Protein AF-A0A929ZW07-F1 (afdb_monomer)

Secondary structure (DSSP, 8-state):
--HHHHHHHHHHHHHHHHHHHHHHHHHHHHHHHHHHHHHTHHHHHHHHHHH------------HHHHHHHHHHHHHHHHHHHT-TT-S------TTT-

Solvent-accessible surface area (backbone atoms only — not comparable to full-atom values): 6110 Å² total; per-residue (Å²): 142,59,69,68,60,55,54,50,51,52,51,51,55,50,53,50,54,52,52,52,48,54,52,51,51,52,52,51,49,51,52,50,52,51,50,55,45,62,77,45,39,64,64,55,52,49,56,56,60,72,70,65,83,82,88,85,82,81,83,84,68,90,47,80,85,49,42,65,54,49,53,52,51,52,52,51,51,51,50,58,53,59,70,36,92,89,48,91,78,80,82,91,77,52,87,89,75,109

Mean predicted aligned error: 11.95 Å

Structure (mmCIF, N/CA/C/O backbone):
data_AF-A0A929ZW07-F1
#
_entry.id   AF-A0A929ZW07-F1
#
loop_
_atom_site.group_PDB
_atom_site.id
_atom_site.type_symbol
_atom_site.label_atom_id
_atom_site.label_alt_id
_atom_site.label_comp_id
_atom_site.label_asym_id
_atom_site.label_entity_id
_atom_site.label_seq_id
_atom_site.pdbx_PDB_ins_code
_atom_site.Cartn_x
_atom_site.Cartn_y
_atom_site.Cartn_z
_atom_site.occupancy
_atom_site.B_iso_or_equiv
_atom_site.auth_seq_id
_atom_site.auth_comp_id
_atom_site.auth_asym_id
_atom_site.auth_atom_id
_atom_site.pdbx_PDB_model_num
ATOM 1 N N . MET A 1 1 ? 30.581 4.029 -61.299 1.00 54.31 1 MET A N 1
ATOM 2 C CA . MET A 1 1 ? 29.208 3.627 -60.915 1.00 54.31 1 MET A CA 1
ATOM 3 C C . MET A 1 1 ? 29.195 2.745 -59.648 1.00 54.31 1 MET A C 1
ATOM 5 O O . MET A 1 1 ? 28.336 1.890 -59.525 1.00 54.31 1 MET A O 1
ATOM 9 N N . ALA A 1 2 ? 30.128 2.951 -58.698 1.00 60.41 2 ALA A N 1
ATOM 10 C CA . ALA A 1 2 ? 30.254 2.152 -57.463 1.00 60.41 2 ALA A CA 1
ATOM 11 C C . ALA A 1 2 ? 29.970 2.959 -56.174 1.00 60.41 2 ALA A C 1
ATOM 13 O O . ALA A 1 2 ? 29.491 2.405 -55.194 1.00 60.41 2 ALA A O 1
ATOM 14 N N . HIS A 1 3 ? 30.158 4.286 -56.200 1.00 58.62 3 HIS A N 1
ATOM 15 C CA . HIS A 1 3 ? 29.985 5.152 -55.024 1.00 58.62 3 HIS A CA 1
ATOM 16 C C . HIS A 1 3 ? 28.571 5.142 -54.407 1.00 58.62 3 HIS A C 1
ATOM 18 O O . HIS A 1 3 ? 28.435 5.282 -53.195 1.00 58.62 3 HIS A O 1
ATOM 24 N N . SER A 1 4 ? 27.511 4.941 -55.200 1.00 64.56 4 SER A N 1
ATOM 25 C CA . SER A 1 4 ? 26.128 4.966 -54.695 1.00 64.56 4 SER A CA 1
ATOM 26 C C . SER A 1 4 ? 25.761 3.743 -53.847 1.00 64.56 4 SER A C 1
ATOM 28 O O . SER A 1 4 ? 24.952 3.860 -52.926 1.00 64.56 4 SER A O 1
ATOM 30 N N . ILE A 1 5 ? 26.357 2.581 -54.130 1.00 67.44 5 ILE A N 1
ATOM 31 C CA . ILE A 1 5 ? 26.091 1.325 -53.413 1.00 67.44 5 ILE A CA 1
ATOM 32 C C . ILE A 1 5 ? 26.772 1.354 -52.040 1.00 67.44 5 ILE A C 1
ATOM 34 O O . ILE A 1 5 ? 26.163 0.965 -51.040 1.00 67.44 5 ILE A O 1
ATOM 38 N N . ASP A 1 6 ? 27.991 1.889 -51.967 1.00 67.75 6 ASP A N 1
ATOM 39 C CA . ASP A 1 6 ? 28.727 2.051 -50.710 1.00 67.75 6 ASP A CA 1
ATOM 40 C C . ASP A 1 6 ? 28.055 3.068 -49.779 1.00 67.75 6 ASP A C 1
ATOM 42 O O . ASP A 1 6 ? 27.910 2.819 -48.579 1.00 67.75 6 ASP A O 1
ATOM 46 N N . ASP A 1 7 ? 27.561 4.186 -50.319 1.00 67.62 7 ASP A N 1
ATOM 47 C CA . ASP A 1 7 ? 26.808 5.181 -49.546 1.00 67.62 7 ASP A CA 1
ATOM 48 C C . ASP A 1 7 ? 25.457 4.636 -49.046 1.00 67.62 7 ASP A C 1
ATOM 50 O O . ASP A 1 7 ? 25.056 4.912 -47.908 1.00 67.62 7 ASP A O 1
ATOM 54 N N . PHE A 1 8 ? 24.769 3.824 -49.857 1.00 68.56 8 PHE A N 1
ATOM 55 C CA . PHE A 1 8 ? 23.529 3.146 -49.468 1.00 68.56 8 PHE A CA 1
ATOM 56 C C . PHE A 1 8 ? 23.768 2.115 -48.354 1.00 68.56 8 PHE A C 1
ATOM 58 O O . PHE A 1 8 ? 23.068 2.122 -47.335 1.00 68.56 8 PHE A O 1
ATOM 65 N N . ASN A 1 9 ? 24.810 1.289 -48.481 1.00 67.06 9 ASN A N 1
ATOM 66 C CA . ASN A 1 9 ? 25.204 0.336 -47.443 1.00 67.06 9 ASN A CA 1
ATOM 67 C C . ASN A 1 9 ? 25.641 1.041 -46.149 1.00 67.06 9 ASN A C 1
ATOM 69 O O . ASN A 1 9 ? 25.244 0.616 -45.062 1.00 67.06 9 ASN A O 1
ATOM 73 N N . ARG A 1 10 ? 26.366 2.166 -46.235 1.00 65.31 10 ARG A N 1
ATOM 74 C CA . ARG A 1 10 ? 26.777 2.962 -45.064 1.00 65.31 10 ARG A CA 1
ATOM 75 C C . ARG A 1 10 ? 25.583 3.570 -44.321 1.00 65.31 10 ARG A C 1
ATOM 77 O O . ARG A 1 10 ? 25.576 3.581 -43.090 1.00 65.31 10 ARG A O 1
ATOM 84 N N . ARG A 1 11 ? 24.548 4.040 -45.030 1.00 66.50 11 ARG A N 1
ATOM 85 C CA . ARG A 1 11 ? 23.292 4.519 -44.410 1.00 66.50 11 ARG A CA 1
ATOM 86 C C . ARG A 1 11 ? 22.522 3.390 -43.727 1.00 66.50 11 ARG A C 1
ATOM 88 O O . ARG A 1 11 ? 22.104 3.567 -42.586 1.00 66.50 11 ARG A O 1
ATOM 95 N N . ARG A 1 12 ? 22.412 2.227 -44.376 1.00 69.25 12 ARG A N 1
ATOM 96 C CA . ARG A 1 12 ? 21.747 1.032 -43.828 1.00 69.25 12 ARG A CA 1
ATOM 97 C C . ARG A 1 12 ? 22.438 0.492 -42.569 1.00 69.25 12 ARG A C 1
ATOM 99 O O . ARG A 1 12 ? 21.772 0.126 -41.604 1.00 69.25 12 ARG A O 1
ATOM 106 N N . LEU A 1 13 ? 23.772 0.491 -42.541 1.00 63.66 13 LEU A N 1
ATOM 107 C CA . LEU A 1 13 ? 24.549 0.067 -41.369 1.00 63.66 13 LEU A CA 1
ATOM 108 C C . LEU A 1 13 ? 24.372 1.028 -40.180 1.00 63.66 13 LEU A C 1
ATOM 110 O O . LEU A 1 13 ? 24.231 0.585 -39.041 1.00 63.66 13 LEU A O 1
ATOM 114 N N . ARG A 1 14 ? 24.308 2.344 -40.429 1.00 65.56 14 ARG A N 1
ATOM 115 C CA . ARG A 1 14 ? 24.037 3.339 -39.374 1.00 65.56 14 ARG A CA 1
ATOM 116 C C . ARG A 1 14 ? 22.600 3.252 -38.857 1.00 65.56 14 ARG A C 1
ATOM 118 O O . ARG A 1 14 ? 22.412 3.297 -37.645 1.00 65.56 14 ARG A O 1
ATOM 125 N N . SER A 1 15 ? 21.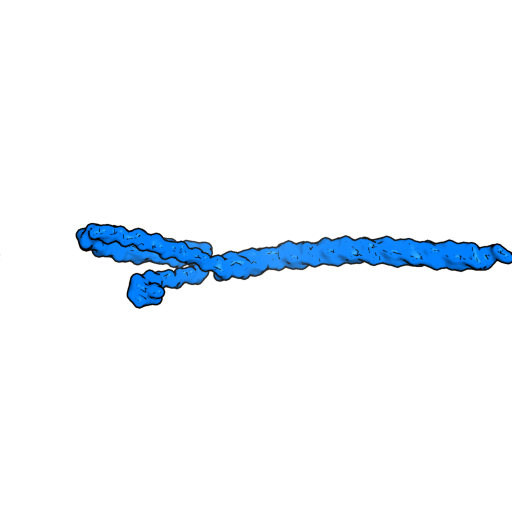604 3.081 -39.731 1.00 69.19 15 SER A N 1
ATOM 126 C CA . SER A 1 15 ? 20.203 2.937 -39.305 1.00 69.19 15 SER A CA 1
ATOM 127 C C . SER A 1 15 ? 19.977 1.665 -38.483 1.00 69.19 15 SER A C 1
ATOM 129 O O . SER A 1 15 ? 19.234 1.696 -37.503 1.00 69.19 15 SER A O 1
ATOM 131 N N . SER A 1 16 ? 20.660 0.568 -38.829 1.00 74.81 16 SER A N 1
ATOM 132 C CA . SER A 1 16 ? 20.599 -0.686 -38.071 1.00 74.81 16 SER A CA 1
ATOM 133 C C . SER A 1 16 ? 21.146 -0.513 -36.653 1.00 74.81 16 SER A C 1
ATOM 135 O O . SER A 1 16 ? 20.466 -0.857 -35.692 1.00 74.81 16 SER A O 1
ATOM 137 N N . ASN A 1 17 ? 22.333 0.084 -36.502 1.00 83.31 17 ASN A N 1
ATOM 138 C CA . ASN A 1 17 ? 22.927 0.305 -35.180 1.00 83.31 17 ASN A CA 1
ATOM 139 C C . ASN A 1 17 ? 22.092 1.264 -34.320 1.00 83.31 17 ASN A C 1
ATOM 141 O O . ASN A 1 17 ? 21.909 1.008 -33.135 1.00 83.31 17 ASN A O 1
ATOM 145 N N . ILE A 1 18 ? 21.527 2.325 -34.908 1.00 87.81 18 ILE A N 1
ATOM 146 C CA . ILE A 1 18 ? 20.629 3.244 -34.186 1.00 87.81 18 ILE A CA 1
ATOM 147 C C . ILE A 1 18 ? 19.385 2.501 -33.683 1.00 87.81 18 ILE A C 1
ATOM 149 O O . ILE A 1 18 ? 19.013 2.653 -32.524 1.00 87.81 18 ILE A O 1
ATOM 153 N N . THR A 1 19 ? 18.774 1.658 -34.519 1.00 88.56 19 THR A N 1
ATOM 154 C CA . THR A 1 19 ? 17.577 0.888 -34.137 1.00 88.56 19 THR A CA 1
ATOM 155 C C . THR A 1 19 ? 17.879 -0.091 -33.001 1.00 88.56 19 THR A C 1
ATOM 157 O O . THR A 1 19 ? 17.109 -0.191 -32.047 1.00 88.56 19 THR A O 1
ATOM 160 N N . VAL A 1 20 ? 19.033 -0.766 -33.057 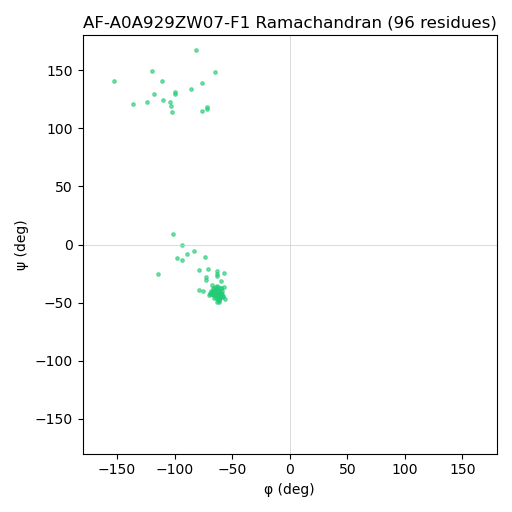1.00 91.38 20 VAL A N 1
ATOM 161 C CA . VAL A 1 20 ? 19.491 -1.670 -31.990 1.00 91.38 20 VAL A CA 1
ATOM 162 C C . VAL A 1 20 ? 19.721 -0.910 -30.681 1.00 91.38 20 VAL A C 1
ATOM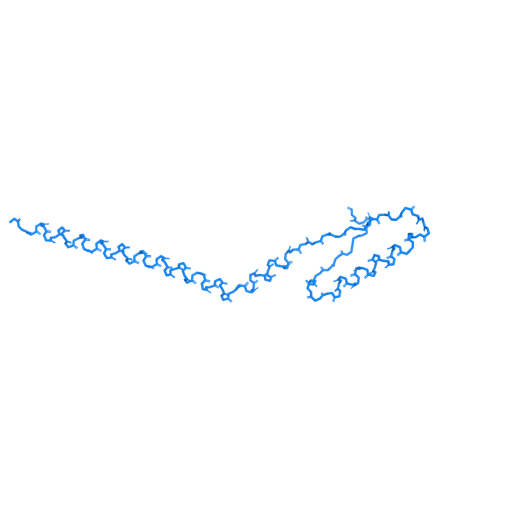 164 O O . VAL A 1 20 ? 19.258 -1.356 -29.633 1.00 91.38 20 VAL A O 1
ATOM 167 N N . VAL A 1 21 ? 20.370 0.258 -30.727 1.00 93.50 21 VAL A N 1
ATOM 168 C CA . VAL A 1 21 ? 20.590 1.096 -29.536 1.00 93.50 21 VAL A CA 1
ATOM 169 C C . VA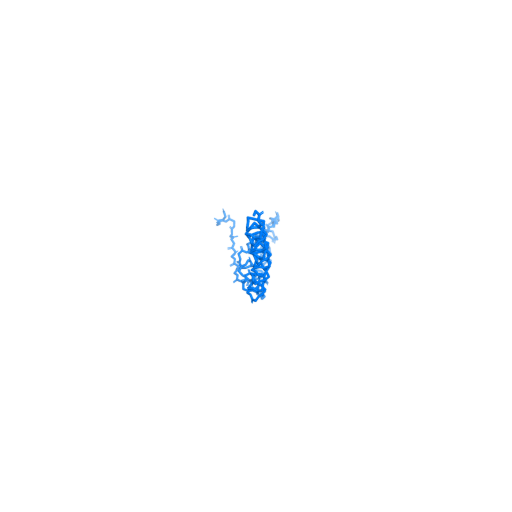L A 1 21 ? 19.263 1.533 -28.925 1.00 93.50 21 VAL A C 1
ATOM 171 O O . VAL A 1 21 ? 19.075 1.354 -27.727 1.00 93.50 21 VAL A O 1
ATOM 174 N N . VAL A 1 22 ? 18.315 2.022 -29.731 1.00 94.19 22 VAL A N 1
ATOM 175 C CA . VAL A 1 22 ? 16.982 2.422 -29.247 1.00 94.19 22 VAL A CA 1
ATOM 176 C C . VAL A 1 22 ? 16.266 1.250 -28.571 1.00 94.19 22 VAL A C 1
ATOM 178 O O . VAL A 1 22 ? 15.694 1.423 -27.495 1.00 94.19 22 VAL A O 1
ATOM 181 N N . SER A 1 23 ? 16.346 0.049 -29.150 1.00 94.44 23 SER A N 1
ATOM 182 C CA . SER A 1 23 ? 15.752 -1.155 -28.561 1.00 94.44 23 SER A CA 1
ATOM 183 C C . SER A 1 23 ? 16.364 -1.494 -27.199 1.00 94.44 23 SER A C 1
ATOM 185 O O . SER A 1 23 ? 15.630 -1.745 -26.246 1.00 94.44 23 SER A O 1
ATOM 187 N N . ILE A 1 24 ? 17.696 -1.494 -27.081 1.00 95.69 24 ILE A N 1
ATOM 188 C CA . ILE A 1 24 ? 18.382 -1.800 -25.816 1.00 95.69 24 ILE A CA 1
ATOM 189 C C . ILE A 1 24 ? 18.099 -0.708 -24.781 1.00 95.69 24 ILE A C 1
ATOM 191 O O . ILE A 1 24 ? 17.800 -1.021 -23.632 1.00 95.69 24 ILE A O 1
ATOM 195 N N . SER A 1 25 ? 18.135 0.566 -25.179 1.00 96.75 25 SER A N 1
ATOM 196 C CA . SER A 1 25 ? 17.809 1.691 -24.301 1.00 96.75 25 SER A CA 1
ATOM 197 C C . SER A 1 25 ? 16.393 1.593 -23.749 1.00 96.75 25 SER A C 1
ATOM 199 O O . SER A 1 25 ? 16.201 1.850 -22.566 1.00 96.75 25 SER A O 1
ATOM 201 N N . LEU A 1 26 ? 15.414 1.179 -24.558 1.00 96.44 26 LEU A N 1
ATOM 202 C CA . LEU A 1 26 ? 14.041 0.991 -24.092 1.00 96.44 26 LEU A CA 1
ATOM 203 C C . LEU A 1 26 ? 13.943 -0.136 -23.056 1.00 96.44 26 LEU A C 1
ATOM 205 O O . LEU A 1 26 ? 13.302 0.033 -22.020 1.00 96.44 26 LEU A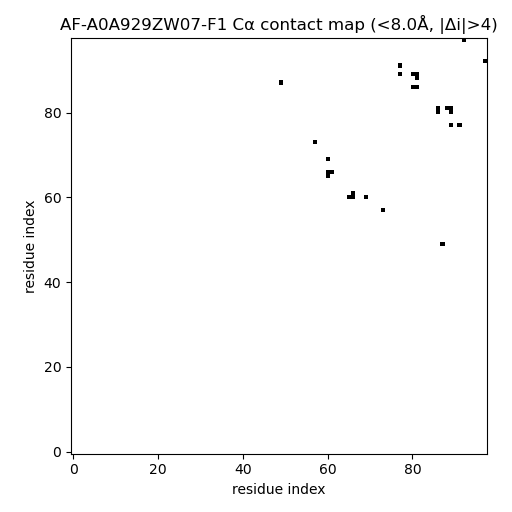 O 1
ATOM 209 N N . VAL A 1 27 ? 14.617 -1.262 -23.300 1.00 97.62 27 VAL A N 1
ATOM 210 C CA . VAL A 1 27 ? 14.672 -2.374 -22.339 1.00 97.62 27 VAL A CA 1
ATOM 211 C C . VAL A 1 27 ? 15.331 -1.927 -21.033 1.00 97.62 27 VAL A C 1
ATOM 213 O O . VAL A 1 27 ? 14.762 -2.124 -19.962 1.00 97.62 27 VAL A O 1
ATOM 216 N N . LEU A 1 28 ? 16.494 -1.276 -21.105 1.00 97.44 28 LEU A N 1
ATOM 217 C CA . LEU A 1 28 ? 17.205 -0.773 -19.927 1.00 97.44 28 LEU A CA 1
ATOM 218 C C . LEU A 1 28 ? 16.405 0.297 -19.180 1.00 97.44 28 LEU A C 1
ATOM 220 O O . LEU A 1 28 ? 16.431 0.326 -17.953 1.00 97.44 28 LEU A O 1
ATOM 224 N N . PHE A 1 29 ? 15.666 1.143 -19.897 1.00 97.31 29 PHE A N 1
ATOM 225 C CA . PHE A 1 29 ? 14.767 2.125 -19.301 1.00 97.31 29 PHE A CA 1
ATOM 226 C C . PHE A 1 29 ? 13.666 1.447 -18.481 1.00 97.31 29 PHE A C 1
ATOM 228 O O . PHE A 1 29 ? 13.456 1.813 -17.325 1.00 97.31 29 PHE A O 1
ATOM 235 N N . LEU A 1 30 ? 13.010 0.422 -19.037 1.00 97.19 30 LEU A N 1
ATOM 236 C CA . LEU A 1 30 ? 12.000 -0.349 -18.310 1.00 97.19 30 LEU A CA 1
ATOM 237 C C . LEU A 1 30 ? 12.602 -1.037 -17.082 1.00 97.19 30 LEU A C 1
ATOM 239 O O . LEU A 1 30 ? 12.041 -0.933 -15.995 1.00 97.19 30 LEU A O 1
ATOM 243 N N . VAL A 1 31 ? 13.765 -1.679 -17.221 1.00 97.31 31 VAL A N 1
ATOM 244 C CA . VAL A 1 31 ? 14.470 -2.311 -16.092 1.00 97.31 31 VAL A CA 1
ATOM 245 C C . VAL A 1 31 ? 14.819 -1.285 -15.009 1.00 97.31 31 VAL A C 1
ATOM 247 O O . VAL A 1 31 ? 14.607 -1.551 -13.828 1.00 97.31 31 VAL A O 1
ATOM 250 N N . GLY A 1 32 ? 15.292 -0.097 -15.389 1.00 96.19 32 GLY A N 1
ATOM 251 C CA . GLY A 1 32 ? 15.563 0.996 -14.456 1.00 96.19 32 GLY A CA 1
ATOM 252 C C . GLY A 1 32 ? 14.305 1.468 -13.727 1.00 96.19 32 GLY A C 1
ATOM 253 O O . GLY A 1 32 ? 14.330 1.650 -12.511 1.00 96.19 32 GLY A O 1
ATOM 254 N N . LEU A 1 33 ? 13.184 1.592 -14.442 1.00 95.62 33 LEU A N 1
ATOM 255 C CA . LEU A 1 33 ? 11.893 1.957 -13.862 1.00 95.62 33 LEU A CA 1
ATOM 256 C C . LEU A 1 33 ? 11.394 0.894 -12.873 1.00 95.62 33 LEU A C 1
ATOM 258 O O . LEU A 1 33 ? 10.981 1.236 -11.766 1.00 95.62 33 LEU A O 1
ATOM 262 N N . PHE A 1 34 ? 11.517 -0.392 -13.213 1.00 93.94 34 PHE A N 1
ATOM 263 C CA . PHE A 1 34 ? 11.254 -1.484 -12.273 1.00 93.94 34 PHE A CA 1
ATOM 264 C C . PHE A 1 34 ? 12.182 -1.429 -11.054 1.00 93.94 34 PHE A C 1
ATOM 266 O O . PHE A 1 34 ? 11.713 -1.598 -9.931 1.00 93.94 34 PHE A O 1
ATOM 273 N N . GLY A 1 35 ? 13.469 -1.123 -11.239 1.00 94.31 35 GLY A N 1
ATOM 274 C CA . GLY A 1 35 ? 14.417 -0.924 -10.141 1.00 94.31 35 GLY A CA 1
ATOM 275 C C . GLY A 1 35 ? 13.983 0.186 -9.178 1.00 94.31 35 GLY A C 1
ATOM 276 O O . GLY A 1 35 ? 13.983 -0.016 -7.965 1.00 94.31 35 GLY A O 1
ATOM 277 N N . LEU A 1 36 ? 13.532 1.332 -9.703 1.00 92.38 36 LEU A N 1
ATOM 278 C CA . LEU A 1 36 ? 13.011 2.439 -8.892 1.00 92.38 36 LEU A CA 1
ATOM 279 C C . LEU A 1 36 ? 11.755 2.050 -8.104 1.00 92.38 36 LEU A C 1
ATOM 281 O O . LEU A 1 36 ? 11.635 2.415 -6.930 1.00 92.38 36 LEU A O 1
ATOM 285 N N . ILE A 1 37 ? 10.842 1.305 -8.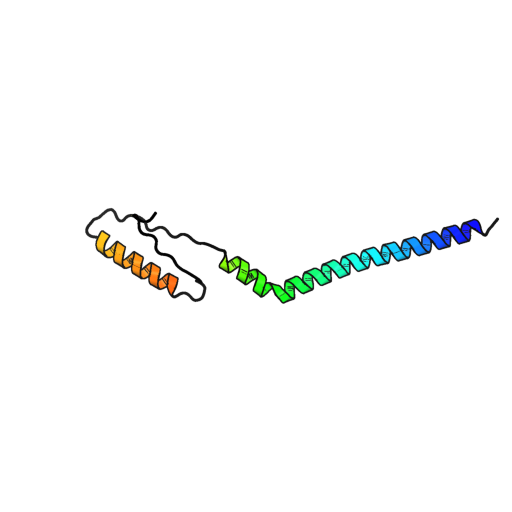737 1.00 90.56 37 ILE A N 1
ATOM 286 C CA . ILE A 1 37 ? 9.634 0.789 -8.084 1.00 90.56 37 ILE A CA 1
ATOM 287 C C . ILE A 1 37 ? 10.020 -0.159 -6.953 1.00 90.56 37 ILE A C 1
ATOM 289 O O . ILE A 1 37 ? 9.508 0.006 -5.855 1.00 90.56 37 ILE A O 1
ATOM 293 N N . LEU A 1 38 ? 10.939 -1.101 -7.180 1.00 90.75 38 LEU A N 1
ATOM 294 C CA . LEU A 1 38 ? 11.376 -2.055 -6.156 1.00 90.75 38 LEU A CA 1
ATOM 295 C C . LEU A 1 38 ? 12.023 -1.360 -4.953 1.00 90.75 38 LEU A C 1
ATOM 297 O O . LEU A 1 38 ? 11.680 -1.678 -3.817 1.00 90.75 38 LEU A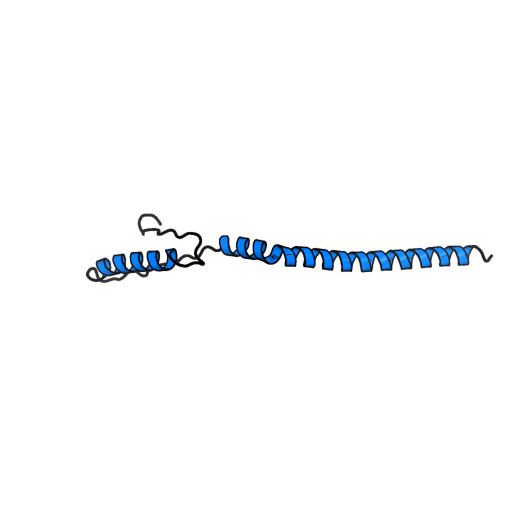 O 1
ATOM 301 N N . ILE A 1 39 ? 12.891 -0.368 -5.186 1.00 91.19 39 ILE A N 1
ATOM 302 C CA . ILE A 1 39 ? 13.519 0.423 -4.111 1.00 91.19 39 ILE A CA 1
ATOM 303 C C . ILE A 1 39 ? 12.462 1.148 -3.263 1.00 91.19 39 ILE A C 1
ATOM 305 O O . ILE A 1 39 ? 12.602 1.247 -2.046 1.00 91.19 39 ILE A O 1
ATOM 309 N N . ASN A 1 40 ? 11.386 1.636 -3.888 1.00 88.69 40 ASN A N 1
ATOM 310 C CA . ASN A 1 40 ? 10.324 2.390 -3.214 1.00 88.69 40 ASN A CA 1
ATOM 311 C C . ASN A 1 40 ? 9.061 1.558 -2.924 1.00 88.69 40 ASN A C 1
ATOM 313 O O . ASN A 1 40 ? 8.043 2.115 -2.501 1.00 88.69 40 ASN A O 1
ATOM 317 N N . ALA A 1 41 ? 9.107 0.238 -3.123 1.00 87.00 41 ALA A N 1
ATOM 318 C CA . ALA A 1 41 ? 7.921 -0.616 -3.113 1.00 87.00 41 ALA A CA 1
ATOM 319 C C . ALA A 1 41 ? 7.223 -0.609 -1.752 1.00 87.00 41 ALA A C 1
ATOM 321 O O . ALA A 1 41 ? 5.996 -0.591 -1.689 1.00 87.00 41 ALA A O 1
ATOM 322 N N . GLN A 1 42 ? 7.999 -0.552 -0.665 1.00 83.38 42 GLN A N 1
ATOM 323 C CA . GLN A 1 42 ? 7.466 -0.517 0.694 1.00 83.38 42 GLN A CA 1
ATOM 324 C C . GLN A 1 42 ? 6.598 0.725 0.927 1.00 83.38 42 GLN A C 1
ATOM 326 O O . GLN A 1 42 ? 5.457 0.607 1.359 1.00 83.38 42 GLN A O 1
ATOM 331 N N . LYS A 1 43 ? 7.089 1.911 0.544 1.00 83.81 43 LYS A N 1
ATOM 332 C CA . LYS A 1 43 ? 6.354 3.175 0.696 1.00 83.81 43 LYS A CA 1
ATOM 333 C C . LYS A 1 43 ? 5.061 3.184 -0.118 1.00 83.81 43 LYS A C 1
ATOM 335 O O . LYS A 1 43 ? 4.044 3.694 0.342 1.00 83.81 43 LYS A O 1
ATOM 340 N N . TYR A 1 44 ? 5.100 2.616 -1.322 1.00 82.31 44 TYR A N 1
ATOM 341 C CA . TYR A 1 44 ? 3.919 2.490 -2.171 1.00 82.31 44 TYR A CA 1
ATOM 342 C C . TYR A 1 44 ? 2.907 1.485 -1.597 1.00 82.31 44 TYR A C 1
ATOM 344 O O . TYR A 1 44 ? 1.711 1.763 -1.562 1.00 82.31 44 TYR A O 1
ATOM 352 N N . SER A 1 45 ? 3.390 0.350 -1.083 1.00 83.31 45 SER A N 1
ATOM 353 C CA . SER A 1 45 ? 2.559 -0.652 -0.409 1.00 83.31 45 SER A CA 1
ATOM 354 C C . SER A 1 45 ? 1.873 -0.074 0.825 1.00 83.31 45 SER A C 1
ATOM 356 O O . SER A 1 45 ? 0.672 -0.265 1.007 1.00 83.31 45 SER A O 1
ATOM 358 N N . ASP A 1 46 ? 2.616 0.664 1.646 1.00 84.56 46 ASP A N 1
ATOM 359 C CA . ASP A 1 46 ? 2.092 1.260 2.870 1.00 84.56 46 ASP A CA 1
ATOM 360 C C . ASP A 1 46 ? 1.081 2.367 2.554 1.00 84.56 46 ASP A C 1
ATOM 362 O O . ASP A 1 46 ? 0.012 2.389 3.156 1.00 84.56 46 ASP A O 1
ATOM 366 N N . TYR A 1 47 ? 1.328 3.196 1.532 1.00 85.88 47 TYR A N 1
ATOM 367 C CA . TYR A 1 47 ? 0.341 4.172 1.055 1.00 85.88 47 TYR A CA 1
ATOM 368 C C . TYR A 1 47 ? -0.991 3.512 0.670 1.00 85.88 47 TYR A C 1
ATOM 370 O O . TYR A 1 47 ? -2.046 3.971 1.101 1.00 85.88 47 TYR A O 1
ATOM 378 N N . ILE A 1 48 ? -0.957 2.413 -0.094 1.00 83.19 48 ILE A N 1
ATOM 379 C CA . ILE A 1 48 ? -2.180 1.692 -0.478 1.00 83.19 48 ILE A CA 1
ATOM 380 C C . ILE A 1 48 ? -2.883 1.115 0.755 1.00 83.19 48 ILE A C 1
ATOM 382 O O . ILE A 1 48 ? -4.094 1.279 0.894 1.00 83.19 48 ILE A O 1
ATOM 386 N N . LYS A 1 49 ? -2.141 0.470 1.665 1.00 83.25 49 LYS A N 1
ATOM 387 C CA . LYS A 1 49 ? -2.711 -0.118 2.889 1.00 83.25 49 LYS A CA 1
ATOM 388 C C . LYS A 1 49 ? -3.398 0.926 3.763 1.00 83.25 49 LYS A C 1
ATOM 390 O O . LYS A 1 49 ? -4.440 0.640 4.339 1.00 83.25 49 LYS A O 1
ATOM 395 N N . GLU A 1 50 ? -2.847 2.133 3.843 1.00 83.62 50 GLU A N 1
ATOM 396 C CA . GLU A 1 50 ? -3.427 3.218 4.636 1.00 83.62 50 GLU A CA 1
ATOM 397 C C . GLU A 1 50 ? -4.726 3.795 4.060 1.00 83.62 50 GLU A C 1
ATOM 399 O O . GLU A 1 50 ? -5.478 4.427 4.800 1.00 83.62 50 GLU A O 1
ATOM 404 N N . GLN A 1 51 ? -4.997 3.615 2.765 1.00 85.50 51 GLN A N 1
ATOM 405 C CA . GLN A 1 51 ? -6.237 4.078 2.130 1.00 85.50 51 GLN A CA 1
ATOM 406 C C . GLN A 1 51 ? -7.371 3.043 2.191 1.00 85.50 51 GLN A C 1
ATOM 408 O O . GLN A 1 51 ? -8.505 3.358 1.830 1.00 85.50 51 GLN A O 1
ATOM 413 N N . LEU A 1 52 ? -7.099 1.813 2.640 1.00 85.69 52 LEU A N 1
ATOM 414 C CA . LEU A 1 52 ? -8.127 0.785 2.780 1.00 85.69 52 LEU A CA 1
ATOM 415 C C . LEU A 1 52 ? -9.051 1.114 3.958 1.00 85.69 52 LEU A C 1
ATOM 417 O O . LEU A 1 52 ? -8.628 1.144 5.112 1.00 85.69 52 LEU A O 1
ATOM 421 N N . VAL A 1 53 ? -10.333 1.319 3.658 1.00 85.75 53 VAL A N 1
ATOM 422 C CA . VAL A 1 53 ? -11.390 1.507 4.656 1.00 85.75 53 VAL A CA 1
ATOM 423 C C . VAL A 1 53 ? -12.197 0.218 4.760 1.00 85.75 53 VAL A C 1
ATOM 425 O O . VAL A 1 53 ? -12.753 -0.251 3.769 1.00 85.75 53 VAL A O 1
ATOM 428 N N . VAL A 1 54 ? -12.268 -0.347 5.964 1.00 86.25 54 VAL A N 1
ATOM 429 C CA . VAL A 1 54 ? -13.092 -1.521 6.275 1.00 86.25 54 VAL A CA 1
ATOM 430 C C . VAL A 1 54 ? -14.244 -1.074 7.168 1.00 86.25 54 VAL A C 1
ATOM 432 O O . VAL A 1 54 ? -14.011 -0.482 8.221 1.00 86.25 54 VAL A O 1
ATOM 435 N N . ALA A 1 55 ? -15.477 -1.356 6.750 1.00 88.19 55 ALA A N 1
ATOM 436 C CA . ALA A 1 55 ? -16.677 -1.121 7.545 1.00 88.19 55 ALA A CA 1
ATOM 437 C C . ALA A 1 55 ? -17.125 -2.433 8.202 1.00 88.19 55 ALA A C 1
ATOM 439 O O . ALA A 1 55 ? -17.217 -3.463 7.536 1.00 88.19 55 ALA A O 1
ATOM 440 N N . VAL A 1 56 ? -17.393 -2.388 9.506 1.00 86.00 56 VAL A N 1
ATOM 441 C CA . VAL A 1 56 ? -17.922 -3.514 10.283 1.00 86.00 56 VAL A CA 1
ATOM 442 C C . VAL A 1 56 ? -19.276 -3.094 10.828 1.00 86.00 56 VAL A C 1
ATOM 444 O O . VAL A 1 56 ? -19.395 -2.026 11.426 1.00 86.00 56 VAL A O 1
ATOM 447 N N . TYR A 1 57 ? -20.279 -3.938 10.616 1.00 85.56 57 TYR A N 1
ATOM 448 C CA . TYR A 1 57 ? -21.639 -3.725 11.092 1.00 85.56 57 TYR A CA 1
ATOM 449 C C . TYR A 1 57 ? -21.941 -4.739 12.190 1.00 85.56 57 TYR A C 1
ATOM 451 O O . TYR A 1 57 ? -21.515 -5.891 12.110 1.00 85.56 57 TYR A O 1
ATOM 459 N N . PHE A 1 58 ? -22.654 -4.298 13.220 1.00 83.81 58 PHE A N 1
ATOM 460 C CA . PHE A 1 58 ? -23.150 -5.171 14.275 1.00 83.81 58 PHE A CA 1
ATOM 461 C C . PHE A 1 58 ? -24.618 -5.479 14.002 1.00 83.81 58 PHE A C 1
ATOM 463 O O . PHE A 1 58 ? -25.402 -4.551 13.798 1.00 83.81 58 PHE A O 1
ATOM 470 N N . ASP A 1 59 ? -24.982 -6.759 14.027 1.00 77.56 59 ASP A N 1
ATOM 471 C CA . ASP A 1 59 ? -26.382 -7.170 13.937 1.00 77.56 59 ASP A CA 1
ATOM 472 C C . ASP A 1 59 ? -27.177 -6.687 15.159 1.00 77.56 59 ASP A C 1
ATOM 474 O O . ASP A 1 59 ? -26.657 -6.568 16.275 1.00 77.56 59 ASP A O 1
ATOM 478 N N . GLU A 1 60 ? -28.459 -6.392 14.951 1.00 69.00 60 GLU A N 1
ATOM 479 C CA . GLU A 1 60 ? -29.361 -6.007 16.032 1.00 69.00 60 GLU A CA 1
ATOM 480 C C . GLU A 1 60 ? -29.767 -7.238 16.847 1.00 69.00 60 GLU A C 1
ATOM 482 O O . GLU A 1 60 ? -30.463 -8.129 16.361 1.00 69.00 60 GLU A O 1
ATOM 487 N N . TYR A 1 61 ? -29.368 -7.280 18.119 1.00 62.34 61 TYR A N 1
ATOM 488 C CA . TYR A 1 61 ? -29.919 -8.247 19.063 1.00 62.34 61 TYR A CA 1
ATOM 489 C C . TYR A 1 61 ? -31.365 -7.846 19.399 1.00 62.34 61 TYR A C 1
ATOM 491 O O . TYR A 1 61 ? -31.605 -6.771 19.945 1.00 62.34 61 TYR A O 1
ATOM 499 N N . LEU A 1 62 ? -32.324 -8.710 19.049 1.00 57.41 62 LEU A N 1
ATOM 500 C CA . LEU A 1 62 ? -33.772 -8.456 19.140 1.00 57.41 62 LEU A CA 1
ATOM 501 C C . LEU A 1 62 ? -34.335 -8.477 20.574 1.00 57.41 62 LEU A C 1
ATOM 503 O O . LEU A 1 62 ? -35.484 -8.088 20.778 1.00 57.41 62 LEU A O 1
ATOM 507 N N . ASP A 1 63 ? -33.558 -8.920 21.567 1.00 61.12 63 ASP A N 1
ATOM 508 C CA . ASP A 1 63 ? -34.025 -9.076 22.947 1.00 61.12 63 ASP A CA 1
ATOM 509 C C . ASP A 1 63 ? -33.521 -7.922 23.849 1.00 61.12 63 ASP A C 1
ATOM 511 O O . ASP A 1 63 ? -32.307 -7.762 24.032 1.00 61.12 63 ASP A O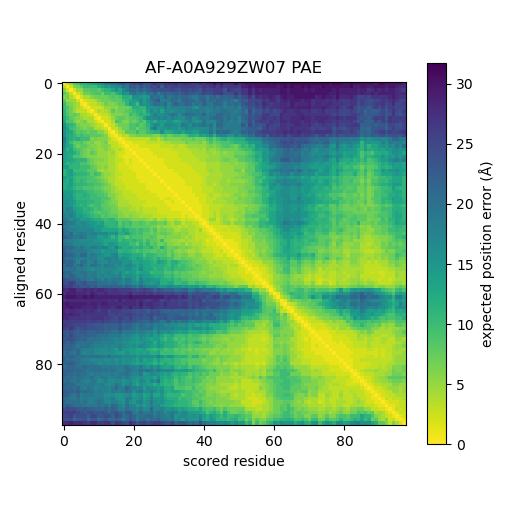 1
ATOM 515 N N . PRO A 1 64 ? -34.407 -7.110 24.467 1.00 61.12 64 PRO A N 1
ATOM 516 C CA . PRO A 1 64 ? -34.022 -5.953 25.287 1.00 61.12 64 PRO A CA 1
ATOM 517 C C . PRO A 1 64 ? -33.095 -6.286 26.465 1.00 61.12 64 PRO A C 1
ATOM 519 O O . PRO A 1 64 ? -32.351 -5.425 26.934 1.00 61.12 64 PRO A O 1
ATOM 522 N N . LYS A 1 65 ? -33.120 -7.537 26.946 1.00 62.69 65 LYS A N 1
ATOM 523 C CA . LYS A 1 65 ? -32.246 -8.025 28.027 1.00 62.69 65 LYS A CA 1
ATOM 524 C C . LYS A 1 65 ? -30.795 -8.216 27.588 1.00 62.69 65 LYS A C 1
ATOM 526 O O . LYS A 1 65 ? -29.894 -8.089 28.414 1.00 62.69 65 LYS A O 1
ATOM 531 N N . ASP A 1 66 ? -30.573 -8.493 26.308 1.00 64.88 66 ASP A N 1
ATOM 532 C CA . ASP A 1 66 ? -29.239 -8.646 25.730 1.00 64.88 66 ASP A CA 1
ATOM 533 C C . ASP A 1 66 ? -28.761 -7.363 25.041 1.00 64.88 66 ASP A C 1
ATOM 535 O O . ASP A 1 66 ? -27.567 -7.217 24.801 1.00 64.88 66 ASP A O 1
ATOM 539 N N . SER A 1 67 ? -29.642 -6.377 24.834 1.00 66.62 67 SER A N 1
ATOM 540 C CA . SER A 1 67 ? -29.278 -5.052 24.310 1.00 66.62 67 SER A CA 1
ATOM 541 C C . SER A 1 67 ? -28.220 -4.334 25.157 1.00 66.62 67 SER A C 1
ATOM 543 O O . SER A 1 67 ? -27.362 -3.649 24.602 1.00 66.62 67 SER A O 1
ATOM 545 N N . ALA A 1 68 ? -28.251 -4.481 26.487 1.00 68.75 68 ALA A N 1
ATOM 546 C CA . ALA A 1 68 ? -27.232 -3.893 27.360 1.00 68.75 68 ALA A CA 1
ATOM 547 C C . ALA A 1 68 ? -25.859 -4.557 27.149 1.00 68.75 68 ALA A C 1
ATOM 549 O O . ALA A 1 68 ? -24.850 -3.870 27.007 1.00 68.75 68 ALA A O 1
ATOM 550 N N . LYS A 1 69 ? -25.836 -5.891 27.026 1.00 72.88 69 LYS A N 1
ATOM 551 C CA . LYS A 1 69 ? -24.617 -6.653 26.718 1.00 72.88 69 LYS A CA 1
ATOM 552 C C . LYS A 1 69 ? -24.118 -6.369 25.303 1.00 72.88 69 LYS A C 1
ATOM 554 O O . LYS A 1 69 ? -22.917 -6.316 25.079 1.00 72.88 69 LYS A O 1
ATOM 559 N N . ALA A 1 70 ? -25.021 -6.154 24.346 1.00 74.81 70 ALA A N 1
ATOM 560 C CA . ALA A 1 70 ? -24.674 -5.816 22.969 1.00 74.81 70 ALA A CA 1
ATOM 561 C C . ALA A 1 70 ? -23.855 -4.521 22.895 1.00 74.81 70 ALA A C 1
ATOM 563 O O . ALA A 1 70 ? -22.857 -4.477 22.179 1.00 74.81 70 ALA A O 1
ATOM 564 N N . GLY A 1 71 ? -24.219 -3.504 23.684 1.00 78.50 71 GLY A N 1
ATOM 565 C CA . GLY A 1 71 ? -23.428 -2.278 23.806 1.00 78.50 71 GLY A CA 1
ATOM 566 C C . GLY A 1 71 ? -22.023 -2.536 24.361 1.00 78.50 71 GLY A C 1
ATOM 567 O O . GLY A 1 71 ? -21.042 -2.031 23.818 1.00 78.50 71 GLY A O 1
ATOM 568 N N . GLU A 1 72 ? -21.902 -3.374 25.393 1.00 81.12 72 GLU A N 1
ATOM 569 C CA . GLU A 1 72 ? -20.603 -3.770 25.957 1.00 81.12 72 GLU A CA 1
ATOM 570 C C . GLU A 1 72 ? -19.738 -4.521 24.929 1.00 81.12 72 GLU A C 1
ATOM 572 O O . GLU A 1 72 ? -18.571 -4.170 24.740 1.00 81.12 72 GLU A O 1
ATOM 577 N N . TYR A 1 73 ? -20.317 -5.472 24.189 1.00 83.06 73 TYR A N 1
ATOM 578 C CA . TYR A 1 73 ? -19.623 -6.219 23.132 1.00 83.06 73 TYR A CA 1
ATOM 579 C C . TYR A 1 73 ? -19.164 -5.327 21.974 1.00 83.06 73 TYR A C 1
ATOM 581 O O . TYR A 1 73 ? -18.062 -5.508 21.449 1.00 83.06 73 TYR A O 1
ATOM 589 N N . GLN A 1 74 ? -19.978 -4.347 21.572 1.00 86.69 74 GLN A N 1
ATOM 590 C CA . GLN A 1 74 ? -19.612 -3.371 20.542 1.00 86.69 74 GLN A CA 1
ATOM 591 C C . GLN A 1 74 ? -18.398 -2.541 20.972 1.00 86.69 74 GLN A C 1
ATOM 593 O O . GLN A 1 74 ? -17.451 -2.371 20.199 1.00 86.69 74 GLN A O 1
ATOM 598 N N . GLN A 1 75 ? -18.397 -2.070 22.222 1.00 84.44 75 GLN A N 1
ATOM 599 C CA . GLN A 1 75 ? -17.296 -1.291 22.790 1.00 84.44 75 GLN A CA 1
ATOM 600 C C . GLN A 1 75 ? -16.023 -2.127 22.965 1.00 84.44 75 GLN A C 1
ATOM 602 O O . GLN A 1 75 ? -14.924 -1.665 22.644 1.00 84.44 75 GLN A O 1
ATOM 607 N N . GLU A 1 76 ? -16.153 -3.374 23.421 1.00 87.38 76 GLU A N 1
ATOM 608 C CA . GLU A 1 76 ? -15.031 -4.307 23.524 1.00 87.38 76 GLU A CA 1
ATOM 609 C C . GLU A 1 76 ? -14.422 -4.583 22.145 1.00 87.38 76 GLU A C 1
ATOM 611 O O . GLU A 1 76 ? -13.210 -4.448 21.963 1.00 87.38 76 GLU A O 1
ATOM 616 N N . THR A 1 77 ? -15.259 -4.868 21.146 1.00 86.69 77 THR A N 1
ATOM 617 C CA . THR A 1 77 ? -14.825 -5.097 19.761 1.00 86.69 77 THR A CA 1
ATOM 618 C C . THR A 1 77 ? -14.109 -3.870 19.198 1.00 86.69 77 THR A C 1
ATOM 620 O O . THR A 1 77 ? -13.020 -3.992 18.631 1.00 86.69 77 THR A O 1
ATOM 623 N N . TYR A 1 78 ? -14.657 -2.670 19.411 1.00 88.19 78 TYR A N 1
ATOM 624 C CA . TYR A 1 78 ? -14.013 -1.418 19.011 1.00 88.19 78 TYR A CA 1
ATOM 625 C C . TYR A 1 78 ? -12.629 -1.259 19.655 1.00 88.19 78 TYR A C 1
ATOM 627 O O . TYR A 1 78 ? -11.662 -0.913 18.968 1.00 88.19 78 TYR A O 1
ATOM 635 N N . LYS A 1 79 ? -12.499 -1.553 20.952 1.00 88.75 79 LYS A N 1
ATOM 636 C CA . LYS A 1 79 ? -11.226 -1.472 21.680 1.00 88.75 79 LYS A CA 1
ATOM 637 C C . LYS A 1 79 ? -10.208 -2.495 21.176 1.00 88.75 79 LYS A C 1
ATOM 639 O O . LYS A 1 79 ? -9.042 -2.147 20.986 1.00 88.75 79 LYS A O 1
ATOM 644 N N . LEU A 1 80 ? -10.644 -3.730 20.929 1.00 89.62 80 LEU A N 1
ATOM 645 C CA . LEU A 1 80 ? -9.799 -4.801 20.403 1.00 89.62 80 LEU A CA 1
ATOM 646 C C . LEU A 1 80 ? -9.249 -4.454 19.021 1.00 89.62 80 LEU A C 1
ATOM 648 O O . LEU A 1 80 ? -8.059 -4.648 18.795 1.00 89.62 80 LEU A O 1
ATOM 652 N N . ILE A 1 81 ? -10.079 -3.909 18.126 1.00 88.69 81 ILE A N 1
ATOM 653 C CA . ILE A 1 81 ? -9.665 -3.501 16.774 1.00 88.69 81 ILE A CA 1
ATOM 654 C C . ILE A 1 81 ? -8.748 -2.275 16.840 1.00 88.69 81 ILE A C 1
ATOM 656 O O . ILE A 1 81 ? -7.703 -2.248 16.193 1.00 88.69 81 ILE A O 1
ATOM 660 N N . SER A 1 82 ? -9.091 -1.285 17.667 1.00 87.69 82 SER A N 1
ATOM 661 C CA . SER A 1 82 ? -8.295 -0.061 17.835 1.00 87.69 82 SER A CA 1
ATOM 662 C C . SER A 1 82 ? -6.899 -0.321 18.412 1.00 87.69 82 SER A C 1
ATOM 664 O O . SER A 1 82 ? -5.988 0.468 18.181 1.00 87.69 82 SER A O 1
ATOM 666 N N . GLY A 1 83 ? -6.717 -1.411 19.164 1.00 87.94 83 GLY A N 1
ATOM 667 C CA . GLY A 1 83 ? -5.428 -1.807 19.742 1.00 87.94 83 GLY A CA 1
ATOM 668 C C . GLY A 1 83 ? -4.503 -2.585 18.799 1.00 87.94 83 GLY A C 1
ATOM 669 O O . GLY A 1 83 ? -3.369 -2.889 19.172 1.00 87.94 83 GLY A O 1
ATOM 670 N N . GLN A 1 84 ? -4.959 -2.944 17.598 1.00 89.12 84 GLN A N 1
ATOM 671 C CA . GLN A 1 84 ? -4.169 -3.748 16.666 1.00 89.12 84 GLN A CA 1
ATOM 672 C C . GLN A 1 84 ? -3.082 -2.919 15.978 1.00 89.12 84 GLN A C 1
ATOM 674 O O . GLN A 1 84 ? -3.322 -1.817 15.496 1.00 89.12 84 GLN A O 1
ATOM 679 N N . LYS A 1 85 ? -1.884 -3.497 15.825 1.00 85.88 85 LYS A N 1
ATOM 680 C CA . LYS A 1 85 ? -0.727 -2.817 15.206 1.00 85.88 85 LYS A CA 1
ATOM 681 C C . LYS A 1 85 ? -0.928 -2.436 13.734 1.00 85.88 85 LYS A C 1
ATOM 683 O O . LYS A 1 85 ? -0.223 -1.569 13.232 1.00 85.88 85 LYS A O 1
ATOM 688 N N . TYR A 1 86 ? -1.837 -3.113 13.037 1.00 84.00 86 TYR A N 1
ATOM 689 C CA . TYR A 1 86 ? -2.129 -2.897 11.617 1.00 84.00 86 TYR A CA 1
ATOM 690 C C . TYR A 1 86 ? -3.282 -1.911 11.378 1.00 84.00 86 TYR A C 1
ATOM 692 O O . TYR A 1 86 ? -3.623 -1.642 10.229 1.00 84.00 86 TYR A O 1
ATOM 700 N N . VAL A 1 87 ? -3.886 -1.370 12.440 1.00 85.75 87 VAL A N 1
ATOM 701 C CA . VAL A 1 87 ? -4.995 -0.419 12.345 1.00 85.75 87 VAL A CA 1
ATOM 702 C C . VAL A 1 87 ? -4.469 0.991 12.588 1.00 85.75 87 VAL A C 1
ATOM 704 O O . VAL A 1 87 ? -4.028 1.326 13.683 1.00 85.75 87 VAL A O 1
ATOM 707 N N . LYS A 1 88 ? -4.517 1.838 11.554 1.00 85.81 88 LYS A N 1
ATOM 708 C CA . LYS A 1 88 ? -4.053 3.231 11.645 1.00 85.81 88 LYS A CA 1
ATOM 709 C C . LYS A 1 88 ? -5.067 4.150 12.330 1.00 85.81 88 LYS A C 1
ATOM 711 O O . LYS A 1 88 ? -4.682 5.055 13.065 1.00 85.81 88 LYS A O 1
ATOM 716 N N . LYS A 1 89 ? -6.358 3.954 12.057 1.00 86.00 89 LYS A N 1
ATOM 717 C CA . LYS A 1 89 ? -7.449 4.757 12.617 1.00 86.00 89 LYS A CA 1
ATOM 718 C C . LYS A 1 89 ? -8.721 3.925 12.684 1.00 86.00 89 LYS A C 1
ATOM 720 O O . LYS A 1 89 ? -9.029 3.196 11.747 1.00 86.00 89 LYS A O 1
ATOM 725 N N . THR A 1 90 ? -9.475 4.098 13.758 1.00 88.31 90 THR A N 1
ATOM 726 C CA . THR A 1 90 ? -10.821 3.551 13.929 1.00 88.31 90 THR A CA 1
ATOM 727 C C . THR A 1 90 ? -11.816 4.691 14.126 1.00 88.31 90 THR A C 1
ATOM 729 O O . THR A 1 90 ? -11.473 5.762 14.631 1.00 88.31 90 THR A O 1
ATOM 732 N N . LYS A 1 91 ? -13.054 4.484 13.677 1.00 88.50 91 LYS A N 1
ATOM 733 C CA . LYS A 1 91 ? -14.185 5.370 13.960 1.00 88.50 91 LYS A CA 1
ATOM 734 C C . LYS A 1 91 ? -15.372 4.489 1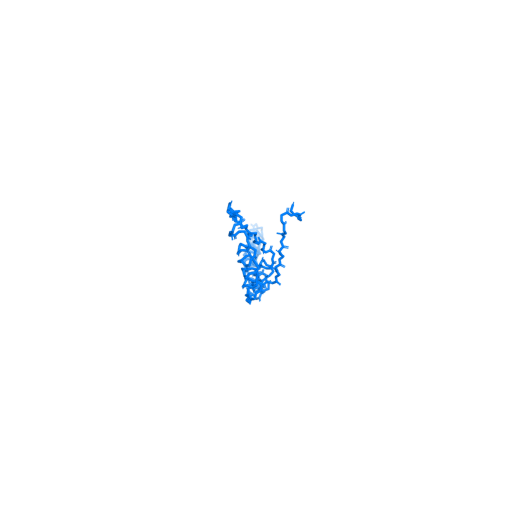4.322 1.00 88.50 91 LYS A C 1
ATOM 736 O O . LYS A 1 91 ? -15.757 3.643 13.522 1.00 88.50 91 LYS A O 1
ATOM 741 N N . PHE A 1 92 ? -15.912 4.679 15.518 1.00 88.38 92 PHE A N 1
ATOM 742 C CA . PHE A 1 92 ? -17.202 4.114 15.897 1.00 88.38 92 PHE A CA 1
ATOM 743 C C . PHE A 1 92 ? -18.296 5.076 15.423 1.00 88.38 92 PHE A C 1
ATOM 745 O O . PHE A 1 92 ? -18.127 6.285 15.568 1.00 88.38 92 PHE A O 1
ATOM 752 N N . ILE A 1 93 ? -19.346 4.550 14.796 1.00 86.12 93 ILE A N 1
ATOM 753 C CA . ILE A 1 93 ? -20.497 5.320 14.308 1.00 86.12 93 ILE A CA 1
ATOM 754 C C . ILE A 1 93 ? -21.729 4.696 14.957 1.00 86.12 93 ILE A C 1
ATOM 756 O O . ILE A 1 93 ? -21.934 3.487 14.820 1.00 86.12 93 ILE A O 1
ATOM 760 N N . THR A 1 94 ? -22.503 5.489 15.694 1.00 84.50 94 THR A N 1
ATOM 761 C CA . THR A 1 94 ? -23.755 5.008 16.295 1.00 84.50 94 THR A CA 1
ATOM 762 C C . THR A 1 94 ? -24.895 5.030 15.277 1.00 84.50 94 THR A C 1
ATOM 764 O O . THR A 1 94 ? -24.776 5.625 14.207 1.00 84.50 94 THR A O 1
ATOM 767 N N . LYS A 1 95 ? -26.023 4.381 15.589 1.00 80.81 95 LYS A N 1
ATOM 768 C CA . LYS A 1 95 ? -27.186 4.352 14.685 1.00 80.81 95 LYS A CA 1
ATOM 769 C C . LYS A 1 95 ? -27.779 5.740 14.441 1.00 80.81 95 LYS A C 1
ATOM 771 O O . LYS A 1 95 ? -28.392 5.958 13.409 1.00 80.81 95 LYS A O 1
ATOM 776 N N . GLU A 1 96 ? -27.610 6.654 15.388 1.00 79.38 96 GLU A N 1
ATOM 777 C CA . GLU A 1 96 ? -28.086 8.036 15.309 1.00 79.38 96 GLU A CA 1
ATOM 778 C C . GLU A 1 96 ? -27.172 8.925 14.451 1.00 79.38 96 GLU A C 1
ATOM 780 O O . GLU A 1 96 ? -27.602 9.974 13.979 1.00 79.38 96 GLU A O 1
ATOM 785 N N . GLU A 1 97 ? -25.908 8.528 14.276 1.00 76.44 97 GLU A N 1
ATOM 786 C CA . GLU A 1 97 ? -24.898 9.249 13.490 1.00 76.44 97 GLU A CA 1
ATOM 787 C C . GLU A 1 97 ? -24.800 8.774 12.028 1.00 76.44 97 GLU A C 1
ATOM 789 O O . GLU A 1 97 ? -24.126 9.434 11.229 1.00 76.44 97 GLU A O 1
ATOM 794 N N . ALA A 1 98 ? -25.406 7.627 11.700 1.00 68.88 98 ALA A N 1
ATOM 795 C CA . ALA A 1 98 ? -25.423 7.008 10.371 1.00 68.88 98 ALA A CA 1
ATOM 796 C C . ALA A 1 98 ? -26.612 7.491 9.528 1.00 68.88 98 ALA A C 1
ATOM 798 O O . ALA A 1 98 ? -26.390 7.735 8.319 1.00 68.88 98 ALA A O 1
#

Sequence (98 aa):
MAHSIDDFNRRRLRSSNITVVVSISLVLFLVGLFGLILINAQKYSDYIKEQLVVAVYFDEYLDPKDSAKAGEYQQETYKLISGQKYVKKTKFITKEEA

Radius of gyration: 32.23 Å; Cα contacts (8 Å, |Δi|>4): 14; chains: 1; bounding box: 64×18×89 Å

Foldseek 3Di:
DCVVVVVVVVVVVVVVVVVVVVVVVVVVVVVVVVVVCVVCVVVVVVVVLVPDDDDDDDDDDPDPVCVVVSVVVLVVVQVVQCPDPSDPDDDDADPVRD

pLDDT: mean 81.59, std 11.22, range [54.31, 97.62]